Protein AF-A0A3B0VFD3-F1 (afdb_monomer_lite)

Sequence (156 aa):
MQIRTKTILSMLIVILALFGCYLYIFIHQQQENRQLIIDNNKIRARTLIATVADRLNQQYRGRIQGLIYSRRDIVQLFAGRERTRLFKAILPVFKQLRREDEYFSHLNFILPDNSLFLQIDKPGQNEERCACFSKVTDGVSGPRMASGFEDDCYGL

Organism: NCBI:txid652676

Foldseek 3Di:
DVVVVVVVVVVVVVVVVVVVVVVVVVVVVVVVVVVVVVVVVVVVVVVVVVVVQVVVQVVVVVVVVVCVVVCVVLVVCLVVLVLVVNCVVCLVVLVVVCVVPVPSAKDFDADLVQFTSDMDGDSDDDPPPPDGDDRQPDDRDDPDDDDHDRPPPPDD

pLDDT: mean 74.14, std 16.27, range [30.22, 96.62]

Structure (mmCIF, N/CA/C/O backbone):
data_AF-A0A3B0VFD3-F1
#
_entry.id   AF-A0A3B0VFD3-F1
#
loop_
_atom_site.group_PDB
_atom_site.id
_atom_site.type_symbol
_atom_site.label_atom_id
_atom_site.label_alt_id
_atom_site.label_comp_id
_atom_site.label_asym_id
_atom_site.label_entity_id
_atom_site.label_seq_id
_atom_site.pdbx_PDB_ins_code
_atom_site.Cartn_x
_atom_site.Cartn_y
_atom_site.Cartn_z
_atom_site.occupancy
_atom_site.B_iso_or_equiv
_atom_site.auth_seq_id
_atom_site.auth_comp_id
_atom_site.auth_asym_id
_atom_site.auth_atom_id
_atom_site.pdbx_PDB_model_num
ATOM 1 N N . MET A 1 1 ? 43.323 4.072 -66.599 1.00 54.72 1 MET A N 1
ATOM 2 C CA . MET A 1 1 ? 42.618 4.757 -65.485 1.00 54.72 1 MET A CA 1
ATOM 3 C C . MET A 1 1 ? 41.223 4.194 -65.198 1.00 54.72 1 MET A C 1
ATOM 5 O O . MET A 1 1 ? 40.925 3.999 -64.031 1.00 54.72 1 MET A O 1
ATOM 9 N N . GLN A 1 2 ? 40.409 3.837 -66.203 1.00 67.94 2 GLN A N 1
ATOM 10 C CA . GLN A 1 2 ? 39.021 3.369 -66.004 1.00 67.94 2 GLN A CA 1
ATOM 11 C C . GLN A 1 2 ? 38.849 2.099 -65.144 1.00 67.94 2 GLN A C 1
ATOM 13 O O . GLN A 1 2 ? 37.860 1.986 -64.428 1.00 67.94 2 GLN A O 1
ATOM 18 N N . ILE A 1 3 ? 39.796 1.152 -65.178 1.00 78.06 3 ILE A N 1
ATOM 19 C CA . ILE A 1 3 ? 39.692 -0.100 -64.402 1.00 78.06 3 ILE A CA 1
ATOM 20 C C . ILE A 1 3 ? 39.800 0.177 -62.895 1.00 78.06 3 ILE A C 1
ATOM 22 O O . ILE A 1 3 ? 38.992 -0.337 -62.133 1.00 78.06 3 ILE A O 1
ATOM 26 N N . ARG A 1 4 ? 40.731 1.051 -62.478 1.00 77.44 4 ARG A N 1
ATOM 27 C CA . ARG A 1 4 ? 40.917 1.438 -61.066 1.00 77.44 4 ARG A CA 1
ATOM 28 C C . ARG A 1 4 ? 39.699 2.182 -60.514 1.00 77.44 4 ARG A C 1
ATOM 30 O O . ARG A 1 4 ? 39.289 1.934 -59.388 1.00 77.44 4 ARG A O 1
ATOM 37 N N . THR A 1 5 ? 39.086 3.054 -61.315 1.00 83.31 5 THR A N 1
ATOM 38 C CA . THR A 1 5 ? 37.870 3.778 -60.916 1.00 83.31 5 THR A CA 1
ATOM 39 C C . THR A 1 5 ? 36.675 2.834 -60.746 1.00 83.31 5 THR A C 1
ATOM 41 O O . THR A 1 5 ? 35.907 2.997 -59.804 1.00 83.31 5 THR A O 1
ATOM 44 N N . LYS A 1 6 ? 36.546 1.802 -61.596 1.00 85.06 6 LYS A N 1
ATOM 45 C CA . LYS A 1 6 ? 35.492 0.780 -61.475 1.00 85.06 6 LYS A CA 1
ATOM 46 C C . LYS A 1 6 ? 35.642 -0.080 -60.214 1.00 85.06 6 LYS A C 1
ATOM 48 O O . LYS A 1 6 ? 34.642 -0.338 -59.550 1.00 85.06 6 LYS A O 1
ATOM 53 N N . THR A 1 7 ? 36.860 -0.484 -59.844 1.00 88.94 7 THR A N 1
ATOM 54 C CA . THR A 1 7 ? 37.091 -1.244 -58.600 1.00 88.94 7 THR A CA 1
ATOM 55 C C . THR A 1 7 ? 36.841 -0.410 -57.349 1.00 88.94 7 THR A C 1
ATOM 57 O O . THR A 1 7 ? 36.204 -0.902 -56.421 1.00 88.94 7 THR A O 1
ATOM 60 N N . ILE A 1 8 ? 37.269 0.858 -57.334 1.00 89.62 8 ILE A N 1
ATOM 61 C CA . ILE A 1 8 ? 36.995 1.773 -56.213 1.00 89.62 8 ILE A CA 1
ATOM 62 C C . ILE A 1 8 ? 35.483 1.987 -56.050 1.00 89.62 8 ILE A C 1
ATOM 64 O O . ILE A 1 8 ? 34.973 1.906 -54.934 1.00 89.62 8 ILE A O 1
ATOM 68 N N . LEU A 1 9 ? 34.749 2.181 -57.153 1.00 91.38 9 LEU A N 1
ATOM 69 C CA . LEU A 1 9 ? 33.290 2.325 -57.126 1.00 91.38 9 LEU A CA 1
ATOM 70 C C . LEU A 1 9 ? 32.600 1.056 -56.596 1.00 91.38 9 LEU A C 1
ATOM 72 O O . LEU A 1 9 ? 31.692 1.143 -55.775 1.00 91.38 9 LEU A O 1
ATOM 76 N N . SER A 1 10 ? 33.060 -0.126 -57.019 1.00 92.31 10 SER A N 1
ATOM 77 C CA . SER A 1 10 ? 32.527 -1.406 -56.541 1.00 92.31 10 SER A CA 1
ATOM 78 C C . SER A 1 10 ? 32.735 -1.591 -55.037 1.00 92.31 10 SER A C 1
ATOM 80 O O . SER A 1 10 ? 31.818 -2.031 -54.350 1.00 92.31 10 SER A O 1
ATOM 82 N N . MET A 1 11 ? 33.914 -1.246 -54.509 1.00 92.56 11 MET A N 1
ATOM 83 C CA . MET A 1 11 ? 34.176 -1.318 -53.067 1.00 92.56 11 MET A CA 1
ATOM 84 C C . MET A 1 11 ? 33.321 -0.320 -52.282 1.00 92.56 11 MET A C 1
ATOM 86 O O . MET A 1 11 ? 32.782 -0.672 -51.235 1.00 92.56 11 MET A O 1
ATOM 90 N N . LEU A 1 12 ? 33.139 0.895 -52.806 1.00 93.50 12 LEU A N 1
ATOM 91 C CA . LEU A 1 12 ? 32.297 1.918 -52.184 1.00 93.50 12 LEU A CA 1
ATOM 92 C C . LEU A 1 12 ? 30.844 1.442 -52.034 1.00 93.50 12 LEU A C 1
ATOM 94 O O . LEU A 1 12 ? 30.249 1.623 -50.975 1.00 93.50 12 LEU A O 1
ATOM 98 N N . ILE A 1 13 ? 30.291 0.796 -53.065 1.00 94.38 13 ILE A N 1
ATOM 99 C CA . ILE A 1 13 ? 28.921 0.256 -53.047 1.00 94.38 13 ILE A CA 1
ATOM 100 C C . ILE A 1 13 ? 28.773 -0.831 -51.978 1.00 94.38 13 ILE A C 1
ATOM 102 O O . ILE A 1 13 ? 27.787 -0.837 -51.245 1.00 94.38 13 ILE A O 1
ATOM 106 N N . VAL A 1 14 ? 29.761 -1.722 -51.848 1.00 95.50 14 VAL A N 1
ATOM 107 C CA . VAL A 1 14 ? 29.745 -2.779 -50.824 1.00 95.50 14 VAL A CA 1
ATOM 108 C C . VAL A 1 14 ? 29.783 -2.181 -49.417 1.00 95.50 14 VAL A C 1
ATOM 110 O O . VAL A 1 14 ? 29.013 -2.595 -48.553 1.00 95.50 14 VAL A O 1
ATOM 113 N N . ILE A 1 15 ? 30.626 -1.171 -49.188 1.00 94.38 15 ILE A N 1
ATOM 114 C CA . ILE A 1 15 ? 30.709 -0.482 -47.893 1.00 94.38 15 ILE A CA 1
ATOM 115 C C . ILE A 1 15 ? 29.384 0.221 -47.567 1.00 94.38 15 ILE A C 1
ATOM 117 O O . ILE A 1 15 ? 28.891 0.100 -46.448 1.00 94.38 15 ILE A O 1
ATOM 121 N N . LEU A 1 16 ? 28.772 0.898 -48.542 1.00 95.19 16 LEU A N 1
ATOM 122 C CA . LEU A 1 16 ? 27.461 1.537 -48.389 1.00 95.19 16 LEU A CA 1
ATOM 123 C C . LEU A 1 16 ? 26.357 0.529 -48.053 1.00 95.19 16 LEU A C 1
ATOM 125 O O . LEU A 1 16 ? 25.539 0.794 -47.173 1.00 95.19 16 LEU A O 1
ATOM 129 N N . ALA A 1 17 ? 26.355 -0.636 -48.704 1.00 95.38 17 ALA A N 1
ATOM 130 C CA . ALA A 1 17 ? 25.392 -1.698 -48.426 1.00 95.38 17 ALA A CA 1
ATOM 131 C C . ALA A 1 17 ? 25.544 -2.251 -46.999 1.00 95.38 17 ALA A C 1
ATOM 133 O O . ALA A 1 17 ? 24.550 -2.414 -46.288 1.00 95.38 17 ALA A O 1
ATOM 134 N N . LEU A 1 18 ? 26.782 -2.478 -46.547 1.00 95.44 18 LEU A N 1
ATOM 135 C CA . LEU A 1 18 ? 27.065 -2.916 -45.177 1.00 95.44 18 LEU A CA 1
ATOM 136 C C . LEU A 1 18 ? 26.642 -1.864 -44.147 1.00 95.44 18 LEU A C 1
ATOM 138 O O . LEU A 1 18 ? 26.036 -2.207 -43.132 1.00 95.44 18 LEU A O 1
ATOM 142 N N . PHE A 1 19 ? 26.902 -0.585 -44.424 1.00 96.62 19 PHE A N 1
ATOM 143 C CA . PHE A 1 19 ? 26.516 0.510 -43.536 1.00 96.62 19 PHE A CA 1
ATOM 144 C C . PHE A 1 19 ? 24.993 0.659 -43.440 1.00 96.62 19 PHE A C 1
ATOM 146 O O . PHE A 1 19 ? 24.454 0.827 -42.348 1.00 96.62 19 PHE A O 1
ATOM 153 N N . GLY A 1 20 ? 24.285 0.528 -44.566 1.00 94.94 20 GLY A N 1
ATOM 154 C CA . GLY A 1 20 ? 22.822 0.529 -44.597 1.00 94.94 20 GLY A CA 1
ATOM 155 C C . GLY A 1 20 ? 22.219 -0.629 -43.802 1.00 94.94 20 GLY A C 1
ATOM 156 O O . GLY A 1 20 ? 21.300 -0.418 -43.012 1.00 94.94 20 GLY A O 1
ATOM 157 N N . CYS A 1 21 ? 22.779 -1.834 -43.943 1.00 95.44 21 CYS A N 1
ATOM 158 C CA . CYS A 1 21 ? 22.349 -3.006 -43.179 1.00 95.44 21 CYS A CA 1
ATOM 159 C C . CYS A 1 21 ? 22.575 -2.816 -41.670 1.00 95.44 21 CYS A C 1
ATOM 161 O O . CYS A 1 21 ? 21.679 -3.067 -40.865 1.00 95.44 21 CYS A O 1
ATOM 163 N N . TYR A 1 22 ? 23.741 -2.286 -41.287 1.00 95.56 22 TYR A N 1
ATOM 164 C CA . TYR A 1 22 ? 24.050 -1.979 -39.892 1.00 95.56 22 TYR A CA 1
ATOM 165 C C . TYR A 1 22 ? 23.073 -0.960 -39.291 1.00 95.56 22 TYR A C 1
ATOM 167 O O . TYR A 1 22 ? 22.533 -1.191 -38.211 1.00 95.56 22 TYR A O 1
ATOM 175 N N . LEU A 1 23 ? 22.797 0.143 -39.998 1.00 94.00 23 LEU A N 1
ATOM 176 C CA . LEU A 1 23 ? 21.847 1.158 -39.537 1.00 94.00 23 LEU A CA 1
ATOM 177 C C . LEU A 1 23 ? 20.429 0.601 -39.401 1.00 94.00 23 LEU A C 1
ATOM 179 O O . LEU A 1 23 ? 19.744 0.921 -38.432 1.00 94.00 23 LEU A O 1
ATOM 183 N N . TYR A 1 24 ? 20.003 -0.247 -40.338 1.00 94.25 24 TYR A N 1
ATOM 184 C CA . TYR A 1 24 ? 18.695 -0.892 -40.280 1.00 94.25 24 TYR A CA 1
ATOM 185 C C . TYR A 1 24 ? 18.543 -1.748 -39.016 1.00 94.25 24 TYR A C 1
ATOM 187 O O . TYR A 1 24 ? 17.599 -1.549 -38.250 1.00 94.25 24 TYR A O 1
ATOM 195 N N . ILE A 1 25 ? 19.509 -2.636 -38.752 1.00 91.88 25 ILE A N 1
ATOM 196 C CA . ILE A 1 25 ? 19.514 -3.482 -37.549 1.00 91.88 25 ILE A CA 1
ATOM 197 C C . ILE A 1 25 ? 19.558 -2.613 -36.288 1.00 91.88 25 ILE A C 1
ATOM 199 O O . ILE A 1 25 ? 18.788 -2.832 -35.355 1.00 91.88 25 ILE A O 1
ATOM 203 N N . PHE A 1 26 ? 20.406 -1.583 -36.273 1.00 90.94 26 PHE A N 1
ATOM 204 C CA . PHE A 1 26 ? 20.554 -0.690 -35.126 1.00 90.94 26 PHE A CA 1
ATOM 205 C C . PHE A 1 26 ? 19.254 0.050 -34.780 1.00 90.94 26 PHE A C 1
ATOM 207 O O . PHE A 1 26 ? 18.876 0.124 -33.609 1.00 90.94 26 PHE A O 1
ATOM 214 N N . ILE A 1 27 ? 18.547 0.580 -35.783 1.00 90.31 27 ILE A N 1
ATOM 215 C CA . ILE A 1 27 ? 17.272 1.284 -35.584 1.00 90.31 27 ILE A CA 1
ATOM 216 C C . ILE A 1 27 ? 16.199 0.313 -35.092 1.00 90.31 27 ILE A C 1
ATOM 218 O O . ILE A 1 27 ? 15.501 0.620 -34.123 1.00 90.31 27 ILE A O 1
ATOM 222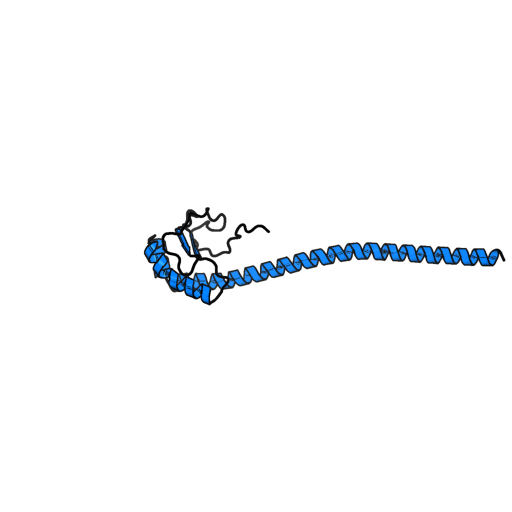 N N . HIS A 1 28 ? 16.093 -0.860 -35.719 1.00 89.12 28 HIS A N 1
ATOM 223 C CA . HIS A 1 28 ? 15.096 -1.855 -35.340 1.00 89.12 28 HIS A CA 1
ATOM 224 C C . HIS A 1 28 ? 15.302 -2.325 -33.894 1.00 89.12 28 HIS A C 1
ATOM 226 O O . HIS A 1 28 ? 14.354 -2.365 -33.107 1.00 89.12 28 HIS A O 1
ATOM 232 N N . GLN A 1 29 ? 16.552 -2.574 -33.506 1.00 84.25 29 GLN A N 1
ATOM 233 C CA . GLN A 1 29 ? 16.893 -3.036 -32.166 1.00 84.25 29 GLN A CA 1
ATOM 234 C C . GLN A 1 29 ? 16.720 -1.946 -31.098 1.00 84.25 29 GLN A C 1
ATOM 236 O O . GLN A 1 29 ? 16.337 -2.237 -29.965 1.00 84.25 29 GLN A O 1
ATOM 241 N N . GLN A 1 30 ? 16.946 -0.673 -31.440 1.00 81.69 30 GLN A N 1
ATOM 242 C CA . GLN A 1 30 ? 16.626 0.460 -30.562 1.00 81.69 30 GLN A CA 1
ATOM 243 C C . GLN A 1 30 ? 15.123 0.572 -30.288 1.00 81.69 30 GLN A C 1
ATOM 245 O O . GLN A 1 30 ? 14.733 0.870 -29.158 1.00 81.69 30 GLN A O 1
ATOM 250 N N . GLN A 1 31 ? 14.279 0.345 -31.294 1.00 81.62 31 GLN A N 1
ATOM 251 C CA . GLN A 1 31 ? 12.827 0.433 -31.133 1.00 81.62 31 GLN A CA 1
ATOM 252 C C . GLN A 1 31 ? 12.290 -0.662 -30.207 1.00 81.62 31 GLN A C 1
ATOM 254 O O . GLN A 1 31 ? 11.548 -0.350 -29.274 1.00 81.62 31 GLN A O 1
ATOM 259 N N . GLU A 1 32 ? 12.723 -1.909 -30.398 1.00 78.44 32 GLU A N 1
ATOM 260 C CA . GLU A 1 32 ? 12.317 -3.027 -29.538 1.00 78.44 32 GLU A CA 1
ATOM 261 C C . GLU A 1 32 ? 12.813 -2.848 -28.101 1.00 78.44 32 GLU A C 1
ATOM 263 O O . GLU A 1 32 ? 12.030 -2.945 -27.155 1.00 78.44 32 GLU A O 1
ATOM 268 N N . ASN A 1 33 ? 14.087 -2.477 -27.920 1.00 78.12 33 ASN A N 1
ATOM 269 C CA . ASN A 1 33 ? 14.651 -2.256 -26.588 1.00 78.12 33 ASN A CA 1
ATOM 270 C C . ASN A 1 33 ? 13.934 -1.139 -25.821 1.00 78.12 33 ASN A C 1
ATOM 272 O O . ASN A 1 33 ? 13.745 -1.253 -24.611 1.00 78.12 33 ASN A O 1
ATOM 276 N N . ARG A 1 34 ? 13.506 -0.062 -26.492 1.00 71.00 34 ARG A N 1
ATOM 277 C CA . ARG A 1 34 ? 12.765 1.027 -25.834 1.00 71.00 34 ARG A CA 1
ATOM 278 C C . ARG A 1 34 ? 11.423 0.557 -25.286 1.00 71.00 34 ARG A C 1
ATOM 280 O O . ARG A 1 34 ? 11.096 0.906 -24.154 1.00 71.00 34 ARG A O 1
ATOM 287 N N . GLN A 1 35 ? 10.669 -0.232 -26.051 1.00 75.69 35 GLN A N 1
ATOM 288 C CA . GLN A 1 35 ? 9.393 -0.780 -25.578 1.00 75.69 35 GLN A CA 1
ATOM 289 C C . GLN A 1 35 ? 9.609 -1.724 -24.393 1.00 75.69 35 GLN A C 1
ATOM 291 O O . GLN A 1 35 ? 8.969 -1.568 -23.356 1.00 75.69 35 GLN A O 1
ATOM 296 N N . LEU A 1 36 ? 10.613 -2.596 -24.491 1.00 74.94 36 LEU A N 1
ATOM 297 C CA . LEU A 1 36 ? 10.990 -3.526 -23.427 1.00 74.94 36 LEU A CA 1
ATOM 298 C C . LEU A 1 36 ? 11.393 -2.804 -22.131 1.00 74.94 36 LEU A C 1
ATOM 300 O O . LEU A 1 36 ? 11.016 -3.225 -21.039 1.00 74.94 36 LEU A O 1
ATOM 304 N N . ILE A 1 37 ? 12.125 -1.689 -22.225 1.00 74.94 37 ILE A N 1
ATOM 305 C CA . ILE A 1 37 ? 12.498 -0.867 -21.062 1.00 74.94 37 ILE A CA 1
ATOM 306 C C . ILE A 1 37 ? 11.266 -0.195 -20.443 1.00 74.94 37 ILE A C 1
ATOM 308 O O . ILE A 1 37 ? 11.126 -0.191 -19.219 1.00 74.94 37 ILE A O 1
ATOM 312 N N . ILE A 1 38 ? 10.369 0.362 -21.261 1.00 70.00 38 ILE A N 1
ATOM 313 C CA . ILE A 1 38 ? 9.144 1.015 -20.778 1.00 70.00 38 ILE A CA 1
ATOM 314 C C . ILE A 1 38 ? 8.252 0.005 -20.055 1.00 70.00 38 ILE A C 1
ATOM 316 O O . ILE A 1 38 ? 7.790 0.283 -18.947 1.00 70.00 38 ILE A O 1
ATOM 320 N N . ASP A 1 39 ? 8.043 -1.171 -20.638 1.00 75.94 39 ASP A N 1
ATOM 321 C CA . ASP A 1 39 ? 7.181 -2.195 -20.054 1.00 75.94 39 ASP A CA 1
ATOM 322 C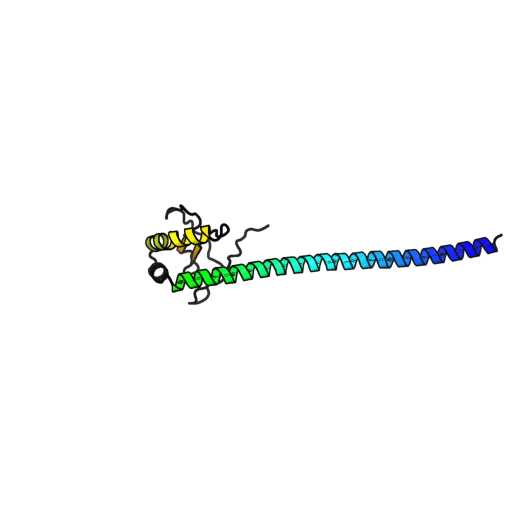 C . ASP A 1 39 ? 7.799 -2.801 -18.795 1.00 75.94 39 ASP A C 1
ATOM 324 O O . ASP A 1 39 ? 7.115 -2.920 -17.777 1.00 75.94 39 ASP A O 1
ATOM 328 N N . ASN A 1 40 ? 9.111 -3.052 -18.786 1.00 74.06 40 ASN A N 1
ATOM 329 C CA . ASN A 1 40 ? 9.813 -3.476 -17.575 1.00 74.06 40 ASN A CA 1
ATOM 330 C C . ASN A 1 40 ? 9.716 -2.434 -16.456 1.00 74.06 40 ASN A C 1
ATOM 332 O O . ASN A 1 40 ? 9.517 -2.799 -15.298 1.00 74.06 40 ASN A O 1
ATOM 336 N N . ASN A 1 41 ? 9.817 -1.143 -16.772 1.00 71.94 41 ASN A N 1
ATOM 337 C CA . ASN A 1 41 ? 9.664 -0.085 -15.775 1.00 71.94 41 ASN A CA 1
ATOM 338 C C . ASN A 1 41 ? 8.227 0.009 -15.252 1.00 71.94 41 ASN A C 1
ATOM 340 O O . ASN A 1 41 ? 8.036 0.158 -14.045 1.00 71.94 41 ASN A O 1
ATOM 344 N N . LYS A 1 42 ? 7.215 -0.148 -16.115 1.00 72.62 42 LYS A N 1
ATOM 345 C CA . LYS A 1 42 ? 5.806 -0.217 -15.692 1.00 72.62 42 LYS A CA 1
ATOM 346 C C . LYS A 1 42 ? 5.552 -1.408 -14.775 1.00 72.62 42 LYS A C 1
ATOM 348 O O . LYS A 1 42 ? 4.914 -1.242 -13.738 1.00 72.62 42 LYS A O 1
ATOM 353 N N . ILE A 1 43 ? 6.053 -2.591 -15.133 1.00 76.69 43 ILE A N 1
ATOM 354 C CA . ILE A 1 43 ? 5.915 -3.805 -14.318 1.00 76.69 43 ILE A CA 1
ATOM 355 C C . ILE A 1 43 ? 6.604 -3.599 -12.970 1.00 76.69 43 ILE A C 1
ATOM 357 O O . ILE A 1 43 ? 5.985 -3.825 -11.938 1.00 76.69 43 ILE A O 1
ATOM 361 N N . ARG A 1 44 ? 7.839 -3.084 -12.953 1.00 67.19 44 ARG A N 1
ATOM 362 C CA . ARG A 1 44 ? 8.569 -2.789 -11.709 1.00 67.19 44 ARG A CA 1
ATOM 363 C C . ARG A 1 44 ? 7.821 -1.802 -10.819 1.00 67.19 44 ARG A C 1
ATOM 365 O O . ARG A 1 44 ? 7.687 -2.064 -9.629 1.00 67.19 44 ARG A O 1
ATOM 372 N N . ALA A 1 45 ? 7.307 -0.709 -11.380 1.00 71.44 45 ALA A N 1
ATOM 373 C CA . ALA A 1 45 ? 6.524 0.270 -10.630 1.00 71.44 45 ALA A CA 1
ATOM 374 C C . ALA A 1 45 ? 5.255 -0.360 -10.038 1.00 71.44 45 ALA A C 1
ATOM 376 O O . ALA A 1 45 ? 4.997 -0.207 -8.848 1.00 71.44 45 ALA A O 1
ATOM 377 N N . ARG A 1 46 ? 4.507 -1.135 -10.834 1.00 71.50 46 ARG A N 1
ATOM 378 C CA . ARG A 1 46 ? 3.313 -1.855 -10.362 1.00 71.50 46 ARG A CA 1
ATOM 379 C C . ARG A 1 46 ? 3.640 -2.843 -9.251 1.00 71.50 46 ARG A C 1
ATOM 381 O O . ARG A 1 46 ? 2.940 -2.862 -8.248 1.00 71.50 46 ARG A O 1
ATOM 388 N N . THR A 1 47 ? 4.705 -3.625 -9.398 1.00 77.94 47 THR A N 1
ATOM 389 C CA . THR A 1 47 ? 5.121 -4.594 -8.380 1.00 77.94 47 THR A CA 1
ATOM 390 C C . THR A 1 47 ? 5.549 -3.900 -7.092 1.00 77.94 47 THR A C 1
ATOM 392 O O . THR A 1 47 ? 5.173 -4.350 -6.013 1.00 77.94 47 THR A O 1
ATOM 395 N N . LEU A 1 48 ? 6.290 -2.791 -7.179 1.00 78.19 48 LEU A N 1
ATOM 396 C CA . LEU A 1 48 ? 6.662 -1.995 -6.007 1.00 78.19 48 LEU A CA 1
ATOM 397 C C . LEU A 1 48 ? 5.429 -1.435 -5.295 1.00 78.19 48 LEU A C 1
ATOM 399 O O . LEU A 1 48 ? 5.307 -1.619 -4.088 1.00 78.19 48 LEU A O 1
ATOM 403 N N . ILE A 1 49 ? 4.499 -0.824 -6.034 1.00 78.44 49 ILE A N 1
ATOM 404 C CA . ILE A 1 49 ? 3.244 -0.303 -5.474 1.00 78.44 49 ILE A CA 1
ATOM 405 C C . ILE A 1 49 ? 2.448 -1.431 -4.811 1.00 78.44 49 ILE A C 1
ATOM 407 O O . ILE A 1 49 ? 2.063 -1.298 -3.655 1.00 78.44 49 ILE A O 1
ATOM 411 N N . ALA A 1 50 ? 2.267 -2.564 -5.493 1.00 75.94 50 ALA A N 1
ATOM 412 C CA . ALA A 1 50 ? 1.546 -3.715 -4.953 1.00 75.94 50 ALA A CA 1
ATOM 413 C C . ALA A 1 50 ? 2.214 -4.277 -3.688 1.00 75.94 50 ALA A C 1
ATOM 415 O O . ALA A 1 50 ? 1.532 -4.619 -2.729 1.00 75.94 50 ALA A O 1
ATOM 416 N N . THR A 1 51 ? 3.547 -4.325 -3.654 1.00 79.75 51 THR A N 1
ATOM 417 C CA . THR A 1 51 ? 4.307 -4.820 -2.495 1.00 79.75 51 THR A CA 1
ATOM 418 C C . THR A 1 51 ? 4.180 -3.874 -1.305 1.00 79.75 51 THR A C 1
ATOM 420 O O . THR A 1 51 ? 4.015 -4.315 -0.169 1.00 79.75 51 THR A O 1
ATOM 423 N N . VAL A 1 52 ? 4.252 -2.563 -1.550 1.00 79.44 52 VAL A N 1
ATOM 424 C CA . VAL A 1 52 ? 4.054 -1.546 -0.512 1.00 79.44 52 VAL A CA 1
ATOM 425 C C . VAL A 1 52 ? 2.622 -1.602 0.014 1.00 79.44 52 VAL A C 1
ATOM 427 O O . VAL A 1 52 ? 2.437 -1.640 1.227 1.00 79.44 52 VAL A O 1
ATOM 430 N N . ALA A 1 53 ? 1.626 -1.685 -0.871 1.00 73.81 53 ALA A N 1
ATOM 431 C CA . ALA A 1 53 ? 0.222 -1.806 -0.494 1.00 73.81 53 ALA A CA 1
ATOM 432 C C . ALA A 1 53 ? -0.039 -3.071 0.335 1.00 73.81 53 ALA A C 1
ATOM 434 O O . ALA A 1 53 ? -0.660 -2.991 1.394 1.00 73.81 53 ALA A O 1
ATOM 435 N N . ASP A 1 54 ? 0.488 -4.226 -0.083 1.00 78.38 54 ASP A N 1
ATOM 436 C CA . ASP A 1 54 ? 0.316 -5.479 0.656 1.00 78.38 54 ASP A CA 1
ATOM 437 C C . ASP A 1 54 ? 0.989 -5.419 2.033 1.00 78.38 54 ASP A C 1
ATOM 439 O O . ASP A 1 54 ? 0.398 -5.801 3.043 1.00 78.38 54 ASP A O 1
ATOM 443 N N . ARG A 1 55 ? 2.190 -4.834 2.114 1.00 80.50 55 ARG A N 1
ATOM 444 C CA . ARG A 1 55 ? 2.889 -4.634 3.389 1.00 80.50 55 ARG A CA 1
ATOM 445 C C . ARG A 1 55 ? 2.109 -3.727 4.336 1.00 80.50 55 ARG A C 1
ATOM 447 O O . ARG A 1 55 ? 1.977 -4.055 5.517 1.00 80.50 55 ARG A O 1
ATOM 454 N N . LEU A 1 56 ? 1.585 -2.609 3.833 1.00 76.88 56 LEU A N 1
ATOM 455 C CA . LEU A 1 56 ? 0.731 -1.720 4.619 1.00 76.88 56 LEU A CA 1
ATOM 456 C C . LEU A 1 56 ? -0.531 -2.463 5.075 1.00 76.88 56 LEU A C 1
ATOM 458 O O . LEU A 1 56 ? -0.907 -2.368 6.242 1.00 76.88 56 LEU A O 1
ATOM 462 N N . ASN A 1 57 ? -1.136 -3.277 4.207 1.00 76.00 57 ASN A N 1
ATOM 463 C CA . ASN A 1 57 ? -2.351 -4.025 4.530 1.00 76.00 57 ASN A CA 1
ATOM 464 C C . ASN A 1 57 ? -2.097 -5.047 5.635 1.00 76.00 57 ASN A C 1
ATOM 466 O O . ASN A 1 57 ? -2.842 -5.106 6.611 1.00 76.00 57 ASN A O 1
ATOM 470 N N . GLN A 1 58 ? -1.002 -5.799 5.549 1.00 78.12 58 GLN A N 1
ATOM 471 C CA . GLN A 1 58 ? -0.608 -6.744 6.593 1.00 78.12 58 GLN A CA 1
ATOM 472 C C . GLN A 1 58 ? -0.350 -6.041 7.934 1.00 78.12 58 GLN A C 1
ATOM 474 O O . GLN A 1 58 ? -0.839 -6.496 8.973 1.00 78.12 58 GLN A O 1
ATOM 479 N N . GLN A 1 59 ? 0.360 -4.909 7.922 1.00 78.50 59 GLN A N 1
ATOM 480 C CA . GLN A 1 59 ? 0.656 -4.132 9.127 1.00 78.50 59 GLN A CA 1
ATOM 481 C C . GLN A 1 59 ? -0.620 -3.597 9.792 1.00 78.50 59 GLN A C 1
ATOM 483 O O . GLN A 1 59 ? -0.812 -3.763 11.001 1.00 78.50 59 GLN A O 1
ATOM 488 N N . TYR A 1 60 ? -1.513 -2.984 9.015 1.00 73.75 60 TYR A N 1
ATOM 489 C CA . TYR A 1 60 ? -2.749 -2.405 9.535 1.00 73.75 60 TYR A CA 1
ATOM 490 C C . TYR A 1 60 ? -3.774 -3.460 9.937 1.00 73.75 60 TYR A C 1
ATOM 492 O O . TYR A 1 60 ? -4.417 -3.313 10.978 1.00 73.75 60 TYR A O 1
ATOM 500 N N . ARG A 1 61 ? -3.870 -4.571 9.203 1.00 76.56 61 ARG A N 1
ATOM 501 C CA . ARG A 1 61 ? -4.726 -5.704 9.568 1.00 76.56 61 ARG A CA 1
ATOM 502 C C . ARG A 1 61 ? -4.364 -6.267 10.937 1.00 76.56 61 ARG A C 1
ATOM 504 O O . ARG A 1 61 ? -5.260 -6.497 11.746 1.00 76.56 61 ARG A O 1
ATOM 511 N N . GLY A 1 62 ? -3.072 -6.431 11.228 1.00 78.31 62 GLY A N 1
ATOM 512 C CA . GLY A 1 62 ? -2.612 -6.869 12.549 1.00 78.31 62 GLY A CA 1
ATOM 513 C C . GLY A 1 62 ? -3.019 -5.900 13.664 1.00 78.31 62 GLY A C 1
ATOM 514 O O . GLY A 1 62 ? -3.501 -6.326 14.712 1.00 78.31 62 GLY A O 1
ATOM 515 N N . ARG A 1 63 ? -2.907 -4.588 13.421 1.00 76.38 63 ARG A N 1
ATOM 516 C CA . ARG A 1 63 ? -3.316 -3.547 14.383 1.00 76.38 63 ARG A CA 1
ATOM 517 C C . ARG A 1 63 ? -4.827 -3.518 14.611 1.00 76.38 63 ARG A C 1
ATOM 519 O O . ARG A 1 63 ? -5.260 -3.448 15.758 1.00 76.38 63 ARG A O 1
ATOM 526 N N . ILE A 1 64 ? -5.625 -3.622 13.548 1.00 77.19 64 ILE A N 1
ATOM 527 C CA . ILE A 1 64 ? -7.093 -3.673 13.631 1.00 77.19 64 ILE A CA 1
ATOM 528 C C . ILE A 1 64 ? -7.539 -4.935 14.373 1.00 77.19 64 ILE A C 1
ATOM 530 O O . ILE A 1 64 ? -8.378 -4.860 15.267 1.00 77.19 64 ILE A O 1
ATOM 534 N N . GLN A 1 65 ? -6.943 -6.091 14.070 1.00 77.19 65 GLN A N 1
ATOM 535 C CA . GLN A 1 65 ? -7.212 -7.326 14.808 1.00 77.19 65 GLN A CA 1
ATOM 536 C C . GLN A 1 65 ? -6.839 -7.179 16.285 1.00 77.19 65 GLN A C 1
ATOM 538 O O . GLN A 1 65 ? -7.646 -7.505 17.152 1.00 77.19 65 GLN A O 1
ATOM 543 N N . GLY A 1 66 ? -5.660 -6.627 16.580 1.00 78.44 66 GLY A N 1
ATOM 544 C CA . GLY A 1 66 ? -5.231 -6.332 17.945 1.00 78.44 66 GLY A CA 1
ATOM 545 C C . GLY A 1 66 ? -6.219 -5.431 18.684 1.00 78.44 66 GLY A C 1
ATOM 546 O O . GLY A 1 66 ? -6.567 -5.717 19.829 1.00 78.44 66 GLY A O 1
ATOM 547 N N . LEU A 1 67 ? -6.737 -4.395 18.023 1.00 78.44 67 LEU A N 1
ATOM 548 C CA . LEU A 1 67 ? -7.766 -3.516 18.572 1.00 78.44 67 LEU A CA 1
ATOM 549 C C . LEU A 1 67 ? -9.057 -4.284 18.886 1.00 78.44 67 LEU A C 1
ATOM 551 O O . LEU A 1 67 ? -9.547 -4.206 20.007 1.00 78.44 67 LEU A O 1
ATOM 555 N N . ILE A 1 68 ? -9.574 -5.065 17.936 1.00 77.56 68 ILE A N 1
ATOM 556 C CA . ILE A 1 68 ? -10.807 -5.853 18.104 1.00 77.56 68 ILE A CA 1
ATOM 557 C C . ILE A 1 68 ? -10.679 -6.843 19.271 1.00 77.56 68 ILE A C 1
ATOM 559 O O . ILE A 1 68 ? -11.607 -6.987 20.068 1.00 77.56 68 ILE A O 1
ATOM 563 N N . TYR A 1 69 ? -9.534 -7.519 19.398 1.00 78.12 69 TYR A N 1
ATOM 564 C CA . TYR A 1 69 ? -9.322 -8.507 20.458 1.00 78.12 69 TYR A CA 1
ATOM 565 C C . TYR A 1 69 ? -9.065 -7.876 21.831 1.00 78.12 69 TYR A C 1
ATOM 567 O O . TYR A 1 69 ? -9.566 -8.390 22.832 1.00 78.12 69 TYR A O 1
ATOM 575 N N . SER A 1 70 ? -8.298 -6.783 21.893 1.00 78.69 70 SER A N 1
ATOM 576 C CA . SER A 1 70 ? -7.916 -6.130 23.157 1.00 78.69 70 SER A CA 1
ATOM 577 C C . SER A 1 70 ? -8.988 -5.193 23.715 1.00 78.69 70 SER A C 1
ATOM 579 O O . SER A 1 70 ? -9.052 -4.994 24.927 1.00 78.69 70 SER A O 1
ATOM 581 N N . ARG A 1 71 ? -9.843 -4.629 22.855 1.00 80.88 71 ARG A N 1
ATOM 582 C CA . ARG A 1 71 ? -10.870 -3.641 23.208 1.00 80.88 71 ARG A CA 1
ATOM 583 C C . ARG A 1 71 ? -12.271 -4.153 22.881 1.00 80.88 71 ARG A C 1
ATOM 585 O O . ARG A 1 71 ? -12.975 -3.628 22.015 1.00 80.88 71 ARG A O 1
ATOM 592 N N . ARG A 1 72 ? -12.697 -5.207 23.589 1.00 82.31 72 ARG A N 1
ATOM 593 C CA . ARG A 1 72 ? -14.065 -5.750 23.459 1.00 82.31 72 ARG A CA 1
ATOM 594 C C . ARG A 1 72 ? -15.147 -4.729 23.815 1.00 82.31 72 ARG A C 1
ATOM 596 O O . ARG A 1 72 ? -16.254 -4.828 23.300 1.00 82.31 72 ARG A O 1
ATOM 603 N N . ASP A 1 73 ? -14.819 -3.754 24.654 1.00 85.12 73 ASP A N 1
ATOM 604 C CA . ASP A 1 73 ? -15.653 -2.599 24.978 1.00 85.12 73 ASP A CA 1
ATOM 605 C C . ASP A 1 73 ? -16.016 -1.795 23.721 1.00 85.12 73 ASP A C 1
ATOM 607 O O . ASP A 1 73 ? -17.189 -1.522 23.490 1.00 85.12 73 ASP A O 1
ATOM 611 N N . ILE A 1 74 ? -15.051 -1.506 22.844 1.00 85.12 74 ILE A N 1
ATOM 612 C CA . ILE A 1 74 ? -15.294 -0.785 21.584 1.00 85.12 74 ILE A CA 1
ATOM 613 C C . ILE A 1 74 ? -16.214 -1.598 20.667 1.00 85.12 74 ILE A C 1
ATOM 615 O O . ILE A 1 74 ? -17.142 -1.050 20.072 1.00 85.12 74 ILE A O 1
ATOM 619 N N . VAL A 1 75 ? -15.999 -2.914 20.587 1.00 84.12 75 VAL A N 1
ATOM 620 C CA . VAL A 1 75 ? -16.845 -3.815 19.788 1.00 84.12 75 VAL A CA 1
ATOM 621 C C . VAL A 1 75 ? -18.276 -3.851 20.327 1.00 84.12 75 VAL A C 1
ATOM 623 O O . VAL A 1 75 ? -19.222 -3.806 19.545 1.00 84.12 75 VAL A O 1
ATOM 626 N N . GLN A 1 76 ? -18.455 -3.888 21.649 1.00 86.12 76 GLN A N 1
ATOM 627 C CA . GLN A 1 76 ? -19.775 -3.847 22.283 1.00 86.12 76 GLN A CA 1
ATOM 628 C C . GLN A 1 76 ? -20.473 -2.503 22.071 1.00 86.12 76 GLN A C 1
ATOM 630 O O . GLN A 1 76 ? -21.657 -2.489 21.749 1.00 86.12 76 GLN A O 1
ATOM 635 N N . LEU A 1 77 ? -19.752 -1.386 22.186 1.00 86.00 77 LEU A N 1
ATOM 636 C CA . LEU A 1 77 ? -20.287 -0.049 21.910 1.00 86.00 77 LEU A CA 1
ATOM 637 C C . LEU A 1 77 ? -20.706 0.101 20.442 1.00 86.00 77 LEU A C 1
ATOM 639 O O . LEU A 1 77 ? -21.732 0.719 20.151 1.00 86.00 77 LEU A O 1
ATOM 643 N N . PHE A 1 78 ? -19.950 -0.499 19.520 1.00 86.50 78 PHE A N 1
ATOM 644 C CA . PHE A 1 78 ? -20.309 -0.544 18.107 1.00 86.50 78 PHE A CA 1
ATOM 645 C C . PHE A 1 78 ? -21.542 -1.427 17.856 1.00 86.50 78 PHE A C 1
ATOM 647 O O . PHE A 1 78 ? -22.485 -0.987 17.199 1.00 86.50 78 PHE A O 1
ATOM 654 N N . ALA A 1 79 ? -21.592 -2.625 18.445 1.00 85.62 79 ALA A N 1
ATOM 655 C CA . ALA A 1 79 ? -22.742 -3.528 18.350 1.00 85.62 79 ALA A CA 1
ATOM 656 C C . ALA A 1 79 ? -24.019 -2.926 18.965 1.00 85.62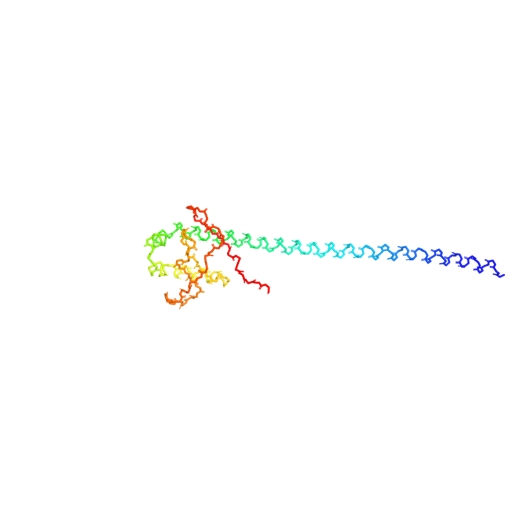 79 ALA A C 1
ATOM 658 O O . ALA A 1 79 ? -25.103 -3.062 18.401 1.00 85.62 79 ALA A O 1
ATOM 659 N N . GLY A 1 80 ? -23.883 -2.211 20.084 1.00 87.12 80 GLY A N 1
ATOM 660 C CA . GLY A 1 80 ? -24.957 -1.480 20.759 1.00 87.12 80 GLY A CA 1
ATOM 661 C C . GLY A 1 80 ? -25.357 -0.173 20.071 1.00 87.12 80 GLY A C 1
ATOM 662 O O . GLY A 1 80 ? -26.263 0.505 20.547 1.00 87.12 80 GLY A O 1
ATOM 663 N N . ARG A 1 81 ? -24.704 0.192 18.957 1.00 83.75 81 ARG A N 1
ATOM 664 C CA . ARG A 1 81 ? -24.927 1.444 18.212 1.00 83.75 81 ARG A CA 1
ATOM 665 C C . ARG A 1 81 ? -24.814 2.696 19.092 1.00 83.75 81 ARG A C 1
ATOM 667 O O . ARG A 1 81 ? -25.457 3.715 18.837 1.00 83.75 81 ARG A O 1
ATOM 674 N N . GLU A 1 82 ? -23.949 2.664 20.102 1.00 84.69 82 GLU A N 1
ATOM 675 C CA . GLU A 1 82 ? -23.751 3.776 21.032 1.00 84.69 82 GLU A CA 1
ATOM 676 C C . GLU A 1 82 ? -22.746 4.794 20.476 1.00 84.69 82 GLU A C 1
ATOM 678 O O . GLU A 1 82 ? -21.624 4.921 20.964 1.00 84.69 82 GLU A O 1
ATOM 683 N N . ARG A 1 83 ? -23.143 5.540 19.441 1.00 82.31 83 ARG A N 1
ATOM 684 C CA . ARG A 1 83 ? -22.256 6.418 18.653 1.00 82.31 83 ARG A CA 1
ATOM 685 C C . ARG A 1 83 ? -21.361 7.348 19.487 1.00 82.31 83 ARG A C 1
ATOM 687 O O . ARG A 1 83 ? -20.150 7.355 19.294 1.00 82.31 83 ARG A O 1
ATOM 694 N N . THR A 1 84 ? -21.929 8.106 20.426 1.00 83.25 84 THR A N 1
ATOM 695 C CA . THR A 1 84 ? -21.177 9.050 21.278 1.00 83.25 84 THR A CA 1
ATOM 696 C C . THR A 1 84 ? -20.182 8.338 22.197 1.00 83.25 84 THR A C 1
ATOM 698 O O . THR A 1 84 ? -19.050 8.789 22.382 1.00 83.25 84 THR A O 1
ATOM 701 N N . ARG A 1 85 ? -20.578 7.197 22.774 1.00 84.56 85 ARG A N 1
ATOM 702 C CA . ARG A 1 85 ? -19.687 6.415 23.641 1.00 84.56 85 ARG A CA 1
ATOM 703 C C . ARG A 1 85 ? -18.584 5.743 22.826 1.00 84.56 85 ARG A C 1
ATOM 705 O O . ARG A 1 85 ? -17.429 5.778 23.241 1.00 84.56 85 ARG A O 1
ATOM 712 N N . LEU A 1 86 ? -18.922 5.231 21.643 1.00 85.62 86 LEU A N 1
ATOM 713 C CA . LEU A 1 86 ? -17.975 4.679 20.681 1.00 85.62 86 LEU A CA 1
ATOM 714 C C . LEU A 1 86 ? -16.929 5.723 20.283 1.00 85.62 86 LEU A C 1
ATOM 716 O O . LEU A 1 86 ? -15.740 5.440 20.383 1.00 85.62 86 LEU A O 1
ATOM 720 N N . PHE A 1 87 ? -17.358 6.937 19.918 1.00 85.25 87 PHE A N 1
ATOM 721 C CA . PHE A 1 87 ? -16.465 8.042 19.562 1.00 85.25 87 PHE A CA 1
ATOM 722 C C . PHE A 1 87 ? -15.468 8.357 20.684 1.00 85.25 87 PHE A C 1
ATOM 724 O O . PHE A 1 87 ? -14.260 8.403 20.452 1.00 85.25 87 PHE A O 1
ATOM 731 N N . LYS A 1 88 ? -15.949 8.498 21.924 1.00 86.56 88 LYS A N 1
ATOM 732 C CA . LYS A 1 88 ? -15.088 8.764 23.087 1.00 86.56 88 LYS A CA 1
ATOM 733 C C . LYS A 1 88 ? -14.091 7.635 23.351 1.00 86.56 88 LYS A C 1
ATOM 735 O O . LYS A 1 88 ? -12.942 7.917 23.684 1.00 86.56 88 LYS A O 1
ATOM 740 N N . ALA A 1 89 ? -14.512 6.382 23.187 1.00 87.00 89 ALA A N 1
ATOM 741 C CA . ALA A 1 89 ? -13.666 5.214 23.420 1.00 87.00 89 ALA A CA 1
ATOM 742 C C . ALA A 1 89 ? -12.571 5.052 22.352 1.00 87.00 89 ALA A C 1
ATOM 744 O O . ALA A 1 89 ? -11.438 4.689 22.672 1.00 87.00 89 ALA A O 1
ATOM 745 N N . ILE A 1 90 ? -12.882 5.352 21.088 1.00 87.19 90 ILE A N 1
ATOM 746 C CA . ILE A 1 90 ? -11.955 5.150 19.970 1.00 87.19 90 ILE A CA 1
ATOM 747 C C . ILE A 1 90 ? -11.044 6.361 19.703 1.00 87.19 90 ILE A C 1
ATOM 749 O O . ILE A 1 90 ? -9.934 6.190 19.204 1.00 87.19 90 ILE A O 1
ATOM 753 N N . LEU A 1 91 ? -11.446 7.581 20.074 1.00 86.69 91 LEU A N 1
ATOM 754 C CA . LEU A 1 91 ? -10.639 8.794 19.897 1.00 86.69 91 LEU A CA 1
ATOM 755 C C . LEU A 1 91 ? -9.191 8.688 20.431 1.00 86.69 91 LEU A C 1
ATOM 757 O O . LEU A 1 91 ? -8.277 9.106 19.714 1.00 86.69 91 LEU A O 1
ATOM 761 N N . PRO A 1 92 ? -8.916 8.153 21.641 1.00 86.75 92 PRO A N 1
ATOM 762 C CA . PRO A 1 92 ? -7.537 7.980 22.103 1.00 86.75 92 PRO A CA 1
ATOM 763 C C . PRO A 1 92 ? -6.747 6.983 21.244 1.00 86.75 92 PRO A C 1
ATOM 765 O O . PRO A 1 92 ? -5.565 7.208 20.995 1.00 86.75 92 PRO A O 1
ATOM 768 N N . VAL A 1 93 ? -7.399 5.929 20.743 1.00 84.94 93 VAL A N 1
ATOM 769 C CA . VAL A 1 93 ? -6.783 4.945 19.838 1.00 84.94 93 VAL A CA 1
ATOM 770 C C . VAL A 1 93 ? -6.431 5.602 18.506 1.00 84.94 93 VAL A C 1
ATOM 772 O O . VAL A 1 93 ? -5.309 5.462 18.034 1.00 84.94 93 VAL A O 1
ATOM 775 N N . PHE A 1 94 ? -7.350 6.382 17.932 1.00 84.62 94 PHE A N 1
ATOM 776 C CA . PHE A 1 94 ? -7.105 7.143 16.707 1.00 84.62 94 PHE A CA 1
ATOM 777 C C . PHE A 1 94 ? -5.907 8.092 16.856 1.00 84.62 94 PHE A C 1
ATOM 779 O O . PHE A 1 94 ? -5.017 8.123 16.008 1.00 84.62 94 PHE A O 1
ATOM 786 N N . LYS A 1 95 ? -5.842 8.832 17.971 1.00 85.25 95 LYS A N 1
ATOM 787 C CA . LYS A 1 95 ? -4.714 9.729 18.272 1.00 85.25 95 LYS A CA 1
ATOM 788 C C . LYS A 1 95 ? -3.391 8.978 18.390 1.00 85.25 95 LYS A C 1
ATOM 790 O O . LYS A 1 95 ? -2.368 9.513 17.977 1.00 85.25 95 LYS A O 1
ATOM 795 N N . GLN A 1 96 ? -3.400 7.774 18.955 1.00 84.75 96 GLN A N 1
ATOM 796 C CA . GLN A 1 96 ? -2.210 6.935 19.030 1.00 84.75 96 GLN A CA 1
ATOM 797 C C . GLN A 1 96 ? -1.786 6.445 17.639 1.00 84.75 96 GLN A C 1
ATOM 799 O O . GLN A 1 96 ? -0.640 6.656 17.262 1.00 84.75 96 GLN A O 1
ATOM 804 N N . LEU A 1 97 ? -2.706 5.878 16.853 1.00 81.31 97 LEU A N 1
ATOM 805 C CA . LEU A 1 97 ? -2.414 5.382 15.503 1.00 81.31 97 LEU A CA 1
ATOM 806 C C . LEU A 1 97 ? -1.838 6.477 14.601 1.00 81.31 97 LEU A C 1
ATOM 808 O O . LEU A 1 97 ? -0.863 6.237 13.901 1.00 81.31 97 LEU A O 1
ATOM 812 N N . ARG A 1 98 ? -2.368 7.699 14.696 1.00 82.50 98 ARG A N 1
ATOM 813 C CA . ARG A 1 98 ? -1.868 8.855 13.944 1.00 82.50 98 ARG A CA 1
ATOM 814 C C . ARG A 1 98 ? -0.522 9.397 14.434 1.00 82.50 98 ARG A C 1
ATOM 816 O O . ARG A 1 98 ? 0.196 10.035 13.677 1.00 82.50 98 ARG A O 1
ATOM 823 N N . ARG A 1 99 ? -0.176 9.185 15.708 1.00 84.31 99 ARG A N 1
ATOM 824 C CA . ARG A 1 99 ? 1.180 9.474 16.210 1.00 84.31 99 ARG A CA 1
ATOM 825 C C . ARG A 1 99 ? 2.189 8.436 15.731 1.00 84.31 99 ARG A C 1
ATOM 827 O O . ARG A 1 99 ? 3.353 8.773 15.564 1.00 84.31 99 ARG A O 1
ATOM 834 N N . GLU A 1 100 ? 1.754 7.190 15.569 1.00 81.56 100 GLU A N 1
ATOM 835 C CA . GLU A 1 100 ? 2.591 6.099 15.070 1.00 81.56 100 GLU A CA 1
ATOM 836 C C . GLU A 1 100 ? 2.789 6.156 13.550 1.00 81.56 100 GLU A C 1
ATOM 838 O O . GLU A 1 100 ? 3.836 5.733 13.067 1.00 81.56 100 GLU A O 1
ATOM 843 N N . ASP A 1 101 ? 1.800 6.654 12.807 1.00 79.38 101 ASP A N 1
ATOM 844 C CA . ASP A 1 101 ? 1.870 6.863 11.363 1.00 79.38 101 ASP A CA 1
ATOM 845 C C . ASP A 1 101 ? 1.166 8.173 10.978 1.00 79.38 101 ASP A C 1
ATOM 847 O O . ASP A 1 101 ? -0.054 8.307 11.100 1.00 79.38 101 ASP A O 1
ATOM 851 N N . GLU A 1 102 ? 1.942 9.145 10.494 1.00 79.00 102 GLU A N 1
ATOM 852 C CA . GLU A 1 102 ? 1.43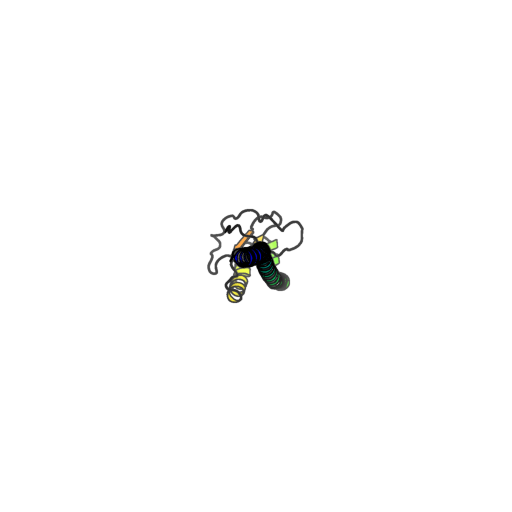4 10.447 10.050 1.00 79.00 102 GLU A CA 1
ATOM 853 C C . GLU A 1 102 ? 0.495 10.326 8.837 1.00 79.00 102 GLU A C 1
ATOM 855 O O . GLU A 1 102 ? -0.409 11.150 8.671 1.00 79.00 102 GLU A O 1
ATOM 860 N N . TYR A 1 103 ? 0.649 9.269 8.032 1.00 77.38 103 TYR A N 1
ATOM 861 C CA . TYR A 1 103 ? -0.200 8.982 6.875 1.00 77.38 103 TYR A CA 1
ATOM 862 C C . TYR A 1 103 ? -1.529 8.316 7.260 1.00 77.38 103 TYR A C 1
ATOM 864 O O . TYR A 1 103 ? -2.394 8.128 6.401 1.00 77.38 103 TYR A O 1
ATOM 872 N N . PHE A 1 104 ? -1.739 7.991 8.541 1.00 77.38 104 PHE A N 1
ATOM 873 C CA . PHE A 1 104 ? -3.020 7.488 9.024 1.00 77.38 104 PHE A CA 1
ATOM 874 C C . PHE A 1 104 ? -4.065 8.613 9.051 1.00 77.38 104 PHE A C 1
ATOM 876 O O . PHE A 1 104 ? -4.111 9.448 9.962 1.00 77.38 104 PHE A O 1
ATOM 883 N N . SER A 1 105 ? -4.909 8.641 8.020 1.00 77.50 105 SER A N 1
ATOM 884 C CA . SER A 1 105 ? -5.826 9.749 7.756 1.00 77.50 105 SER A CA 1
ATOM 885 C C . SER A 1 105 ? -7.148 9.624 8.512 1.00 77.50 105 SER A C 1
ATOM 887 O O . SER A 1 105 ? -7.551 10.576 9.182 1.00 77.50 105 SER A O 1
ATOM 889 N N . HIS A 1 106 ? -7.811 8.468 8.436 1.00 80.00 106 HIS A N 1
ATOM 890 C CA . HIS A 1 106 ? -9.141 8.281 9.006 1.00 80.00 106 HIS A CA 1
ATOM 891 C C . HIS A 1 106 ? -9.413 6.849 9.491 1.00 80.00 106 HIS A C 1
ATOM 893 O O . HIS A 1 106 ? -8.730 5.897 9.123 1.00 80.00 106 HIS A O 1
ATOM 899 N N . LEU A 1 107 ? -10.431 6.707 10.342 1.00 81.75 107 LEU A N 1
ATOM 900 C CA . LEU A 1 107 ? -10.952 5.425 10.816 1.00 81.75 107 LEU A CA 1
ATOM 901 C C . LEU A 1 107 ? -12.472 5.386 10.628 1.00 81.75 107 LEU A C 1
ATOM 903 O O . LEU A 1 107 ? -13.172 6.255 11.154 1.00 81.75 107 LEU A O 1
ATOM 907 N N . ASN A 1 108 ? -12.962 4.353 9.936 1.00 83.81 108 ASN A N 1
ATOM 908 C CA . ASN A 1 108 ? -14.374 4.175 9.595 1.00 83.81 108 ASN A CA 1
ATOM 909 C C . ASN A 1 108 ? -14.979 2.969 10.330 1.00 83.81 108 ASN A C 1
ATOM 911 O O . ASN A 1 108 ? -14.382 1.896 10.400 1.00 83.81 108 ASN A O 1
ATOM 915 N N . PHE A 1 109 ? -16.199 3.137 10.835 1.00 82.19 109 PHE A N 1
ATOM 916 C CA . PHE A 1 109 ? -17.061 2.067 11.327 1.00 82.19 109 PHE A CA 1
ATOM 917 C C . PHE A 1 109 ? -18.229 1.909 10.362 1.00 82.19 109 PHE A C 1
ATOM 919 O O . PHE A 1 109 ? -19.024 2.835 10.197 1.00 82.19 109 PHE A O 1
ATOM 926 N N . ILE A 1 110 ? -18.328 0.739 9.737 1.00 81.38 110 ILE A N 1
ATOM 927 C CA . ILE A 1 110 ? -19.284 0.460 8.663 1.00 81.38 110 ILE A CA 1
ATOM 928 C C . ILE A 1 110 ? -20.281 -0.587 9.154 1.00 81.38 110 ILE A C 1
ATOM 930 O O . ILE A 1 110 ? -19.891 -1.622 9.700 1.00 81.38 110 ILE A O 1
ATOM 934 N N . LEU A 1 111 ? -21.571 -0.307 8.992 1.00 81.56 111 LEU A N 1
ATOM 935 C CA . LEU A 1 111 ? -22.650 -1.228 9.339 1.00 81.56 111 LEU A CA 1
ATOM 936 C C . LEU A 1 111 ? -22.796 -2.347 8.291 1.00 81.56 111 LEU A C 1
ATOM 938 O O . LEU A 1 111 ? -22.331 -2.207 7.162 1.00 81.56 111 LEU A O 1
ATOM 942 N N . PRO A 1 112 ? -23.491 -3.455 8.620 1.00 76.75 112 PRO A N 1
ATOM 943 C CA . PRO A 1 112 ? -23.716 -4.557 7.677 1.00 76.75 112 PRO A CA 1
ATOM 944 C C . PRO A 1 112 ? -24.493 -4.171 6.408 1.00 76.75 112 PRO A C 1
ATOM 946 O O . PRO A 1 112 ? -24.454 -4.899 5.424 1.00 76.75 112 PRO A O 1
ATOM 949 N N . ASP A 1 113 ? -25.215 -3.049 6.430 1.00 75.56 113 ASP A N 1
ATOM 950 C CA . ASP A 1 113 ? -25.911 -2.471 5.272 1.00 75.56 113 ASP A CA 1
ATOM 951 C C . ASP A 1 113 ? -25.005 -1.566 4.415 1.00 75.56 113 ASP A C 1
ATOM 953 O O . ASP A 1 113 ? -25.482 -0.871 3.511 1.00 75.56 113 ASP A O 1
ATOM 957 N N . ASN A 1 114 ? -23.697 -1.587 4.693 1.00 68.94 114 ASN A N 1
ATOM 958 C CA . ASN A 1 114 ? -22.670 -0.769 4.063 1.00 68.94 114 ASN A CA 1
ATOM 959 C C . ASN A 1 114 ? -22.814 0.740 4.314 1.00 68.94 114 ASN A C 1
ATOM 961 O O . ASN A 1 114 ? -22.213 1.551 3.606 1.00 68.94 114 ASN A O 1
ATOM 965 N N . SER A 1 115 ? -23.609 1.136 5.312 1.00 74.19 115 SER A N 1
ATOM 966 C CA . SER A 1 115 ? -23.706 2.531 5.733 1.00 74.19 115 SER A CA 1
ATOM 967 C C . SER A 1 115 ? -22.576 2.905 6.696 1.00 74.19 115 SER A C 1
ATOM 969 O O . SER A 1 115 ? -22.164 2.122 7.559 1.00 74.19 115 SER A O 1
ATOM 971 N N . LEU A 1 116 ? -22.061 4.125 6.548 1.00 75.88 116 LEU A N 1
ATOM 972 C CA . LEU A 1 116 ? -21.053 4.677 7.444 1.00 75.88 116 LEU A CA 1
ATOM 973 C C . LEU A 1 116 ? -21.706 5.083 8.773 1.00 75.88 116 LEU A C 1
ATOM 975 O O . LEU A 1 116 ? -22.534 5.992 8.824 1.00 75.88 116 LEU A O 1
ATOM 979 N N . PHE A 1 117 ? -21.314 4.426 9.861 1.00 81.69 117 PHE A N 1
ATOM 980 C CA . PHE A 1 117 ? -21.843 4.694 11.199 1.00 81.69 117 PHE A CA 1
ATOM 981 C C . PHE A 1 117 ? -21.068 5.788 11.934 1.00 81.69 117 PHE A C 1
ATOM 983 O O . PHE A 1 117 ? -21.658 6.654 12.586 1.00 81.69 117 PHE A O 1
ATOM 990 N N . LEU A 1 118 ? -19.739 5.736 11.845 1.00 81.31 118 LEU A N 1
ATOM 991 C CA . LEU A 1 118 ? -18.837 6.692 12.473 1.00 81.31 118 LEU A CA 1
ATOM 992 C C . LEU A 1 118 ? -17.554 6.797 11.648 1.00 81.31 118 LEU A C 1
ATOM 994 O O . LEU A 1 118 ? -16.948 5.778 11.332 1.00 81.31 118 LEU A O 1
ATOM 998 N N . GLN A 1 119 ? -17.128 8.022 11.359 1.00 82.00 119 GLN A N 1
ATOM 999 C CA . GLN A 1 119 ? -15.829 8.323 10.766 1.00 82.00 119 GLN A CA 1
ATOM 1000 C C . GLN A 1 119 ? -15.098 9.321 11.647 1.00 82.00 119 GLN A C 1
ATOM 1002 O O . GLN A 1 119 ? -15.708 10.249 12.184 1.00 82.00 119 GLN A O 1
ATOM 1007 N N . ILE A 1 120 ? -13.794 9.115 11.782 1.00 81.19 120 ILE A N 1
ATOM 1008 C CA . ILE A 1 120 ? -12.899 9.998 12.523 1.00 81.19 120 ILE A CA 1
ATOM 1009 C C . ILE A 1 120 ? -11.752 10.360 11.596 1.00 81.19 120 ILE A C 1
ATOM 1011 O O . ILE A 1 120 ? -11.000 9.471 11.210 1.00 81.19 120 ILE A O 1
ATOM 1015 N N . ASP A 1 121 ? -11.627 11.639 11.241 1.00 78.38 121 ASP A N 1
ATOM 1016 C CA . ASP A 1 121 ? -10.639 12.135 10.267 1.00 78.38 121 ASP A CA 1
ATOM 1017 C C . ASP A 1 121 ? -9.614 13.115 10.882 1.00 78.38 121 ASP A C 1
ATOM 1019 O O . ASP A 1 121 ? -8.502 13.302 10.371 1.00 78.38 121 ASP A O 1
ATOM 1023 N N . LYS A 1 122 ? -9.948 13.762 12.009 1.00 70.00 122 LYS A N 1
ATOM 1024 C CA . LYS A 1 122 ? -9.132 14.832 12.607 1.00 70.00 122 LYS A CA 1
ATOM 1025 C C . LYS A 1 122 ? -8.979 14.694 14.123 1.00 70.00 122 LYS A C 1
ATOM 1027 O O . LYS A 1 122 ? -9.942 14.362 14.812 1.00 70.00 122 LYS A O 1
ATOM 1032 N N . PRO A 1 123 ? -7.810 15.053 14.702 1.00 56.19 123 PRO A N 1
ATOM 1033 C CA . PRO A 1 123 ? -7.518 14.849 16.129 1.00 56.19 123 PRO A CA 1
ATOM 1034 C C . PRO A 1 123 ? -8.305 15.758 17.095 1.00 56.19 123 PRO A C 1
ATOM 1036 O O . PRO A 1 123 ? -8.074 15.707 18.305 1.00 56.19 123 PRO A O 1
ATOM 1039 N N . GLY A 1 124 ? -9.223 16.579 16.583 1.00 57.91 124 GLY A N 1
ATOM 1040 C CA . GLY A 1 124 ? -10.084 17.493 17.340 1.00 57.91 124 GLY A CA 1
ATOM 1041 C C . GLY A 1 124 ? -11.476 17.639 16.725 1.00 57.91 124 GLY A C 1
ATOM 1042 O O . GLY A 1 124 ? -12.102 18.683 16.873 1.00 57.91 124 GLY A O 1
ATOM 1043 N N . GLN A 1 125 ? -11.932 16.636 15.970 1.00 62.25 125 GLN A N 1
ATOM 1044 C CA . GLN A 1 125 ? -13.283 16.623 15.420 1.00 62.25 125 GLN A CA 1
ATOM 1045 C C . GLN A 1 12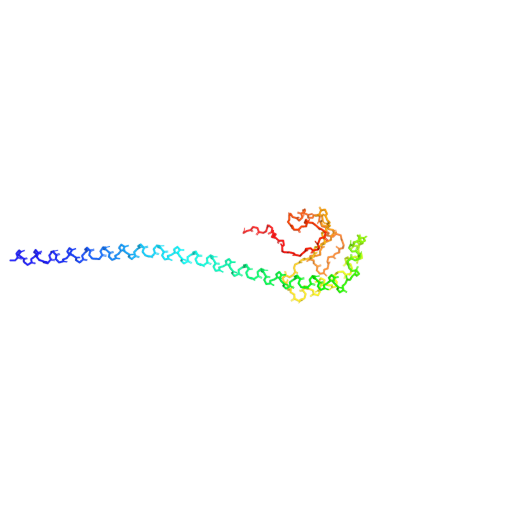5 ? -14.296 16.541 16.572 1.00 62.25 125 GLN A C 1
ATOM 1047 O O . GLN A 1 125 ? -14.181 15.676 17.436 1.00 62.25 125 GLN A O 1
ATOM 1052 N N . ASN A 1 126 ? -15.268 17.453 16.594 1.00 55.56 126 ASN A N 1
ATOM 1053 C CA . ASN A 1 126 ? -16.449 17.325 17.446 1.00 55.56 126 ASN A CA 1
ATOM 1054 C C . ASN A 1 126 ? -17.470 16.407 16.754 1.00 55.56 126 ASN A C 1
ATOM 1056 O O . ASN A 1 126 ? -17.485 16.328 15.524 1.00 55.56 126 ASN A O 1
ATOM 1060 N N . GLU A 1 127 ? -18.331 15.754 17.543 1.00 55.75 127 GLU A N 1
ATOM 1061 C CA . GLU A 1 127 ? -19.311 14.731 17.114 1.00 55.75 127 GLU A CA 1
ATOM 1062 C C . GLU A 1 127 ? -20.192 15.144 15.907 1.00 55.75 127 GLU A C 1
ATOM 1064 O O . GLU A 1 127 ? -20.737 14.289 15.210 1.00 55.75 127 GLU A O 1
ATOM 1069 N N . GLU A 1 128 ? -20.307 16.448 15.640 1.00 50.81 128 GLU A N 1
ATOM 1070 C CA . GLU A 1 128 ? -21.239 17.064 14.690 1.00 50.81 128 GLU A CA 1
ATOM 1071 C C . GLU A 1 128 ? -20.769 17.085 13.224 1.00 50.81 128 GLU A C 1
ATOM 1073 O O . GLU A 1 128 ? -21.594 17.193 12.320 1.00 50.81 128 GLU A O 1
ATOM 1078 N N . ARG A 1 129 ? -19.465 16.951 12.938 1.00 45.97 129 ARG A N 1
ATOM 1079 C CA . ARG A 1 129 ? -18.937 16.957 11.555 1.00 45.97 129 ARG A CA 1
ATOM 1080 C C . ARG A 1 129 ? -18.742 15.547 11.002 1.00 45.97 129 ARG A C 1
ATOM 1082 O O . ARG A 1 129 ? -17.669 15.218 10.517 1.00 45.97 129 ARG A O 1
ATOM 1089 N N . CYS A 1 130 ? -19.772 14.715 11.045 1.00 45.00 130 CYS A N 1
ATOM 1090 C CA . CYS A 1 130 ? -19.793 13.462 10.289 1.00 45.00 130 CYS A CA 1
ATOM 1091 C C . CYS A 1 130 ? -20.800 13.628 9.152 1.00 45.00 130 CYS A C 1
ATOM 1093 O O . CYS A 1 130 ? -21.978 13.308 9.307 1.00 45.00 130 CYS A O 1
ATOM 1095 N N . ALA A 1 131 ? -20.359 14.221 8.043 1.00 38.25 131 ALA A N 1
ATOM 1096 C CA . ALA A 1 131 ? -21.183 14.312 6.847 1.00 38.25 131 ALA A CA 1
ATOM 1097 C C . ALA A 1 131 ? -21.341 12.917 6.225 1.00 38.25 131 ALA A C 1
ATOM 1099 O O . ALA A 1 131 ? -20.424 12.102 6.274 1.00 38.25 131 ALA A O 1
ATOM 1100 N N . CYS A 1 132 ? -22.528 12.649 5.683 1.00 37.41 132 CYS A N 1
ATOM 1101 C CA . CYS A 1 132 ? -22.862 11.407 4.997 1.00 37.41 132 CYS A CA 1
ATOM 1102 C C . CYS A 1 132 ? -21.880 11.150 3.848 1.00 37.41 132 CYS A C 1
ATOM 1104 O O . CYS A 1 132 ? -21.864 11.914 2.884 1.00 37.41 132 CYS A O 1
ATOM 1106 N N . PHE A 1 133 ? -21.113 10.065 3.930 1.00 47.00 133 PHE A N 1
ATOM 1107 C CA . PHE A 1 133 ? -20.372 9.535 2.790 1.00 47.00 133 PHE A CA 1
ATOM 1108 C C . PHE A 1 133 ? -21.110 8.342 2.180 1.00 47.00 133 PHE A C 1
ATOM 1110 O O . PHE A 1 133 ? -21.889 7.655 2.847 1.00 47.00 133 PHE A O 1
ATOM 1117 N N . SER A 1 134 ? -20.902 8.173 0.873 1.00 41.72 134 SER A N 1
ATOM 1118 C CA . SER A 1 134 ? -21.504 7.132 0.039 1.00 41.72 134 SER A CA 1
ATOM 1119 C C . SER A 1 134 ? -21.195 5.733 0.577 1.00 41.72 134 SER A C 1
ATOM 1121 O O . SER A 1 134 ? -20.172 5.520 1.219 1.00 41.72 134 SER A O 1
ATOM 1123 N N . LYS A 1 135 ? -22.091 4.779 0.291 1.00 47.16 135 LYS A N 1
ATOM 1124 C CA . LYS A 1 135 ? -21.900 3.350 0.571 1.00 47.16 135 LYS A CA 1
ATOM 1125 C C . LYS A 1 135 ? -20.500 2.914 0.134 1.00 47.16 135 LYS A C 1
ATOM 1127 O O . LYS A 1 135 ? -20.149 3.131 -1.023 1.00 47.16 135 LYS A O 1
ATOM 1132 N N . VAL A 1 136 ? -19.763 2.267 1.033 1.00 53.78 136 VAL A N 1
ATOM 1133 C CA . VAL A 1 136 ? -18.453 1.667 0.738 1.00 53.78 136 VAL A CA 1
ATOM 1134 C C . VAL A 1 136 ? -18.676 0.568 -0.295 1.00 53.78 136 VAL A C 1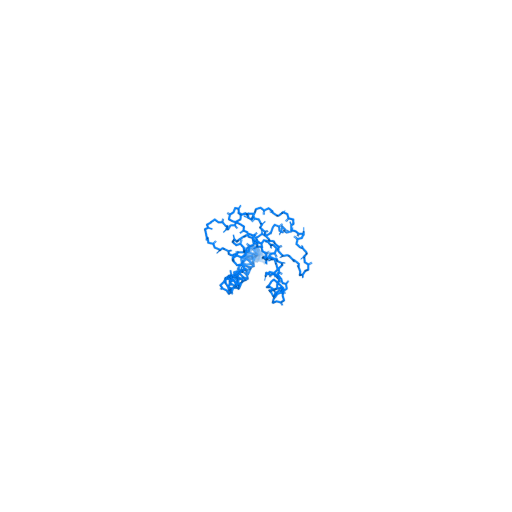
ATOM 1136 O O . VAL A 1 136 ? -19.317 -0.430 0.008 1.00 53.78 136 VAL A O 1
ATOM 1139 N N . THR A 1 137 ? -18.271 0.757 -1.548 1.00 46.34 137 THR A N 1
ATOM 1140 C CA . THR A 1 137 ? -18.748 -0.099 -2.649 1.00 46.34 137 THR A CA 1
ATOM 1141 C C . THR A 1 137 ? -18.157 -1.506 -2.666 1.00 46.34 137 THR A C 1
ATOM 1143 O O . THR A 1 137 ? -18.769 -2.373 -3.281 1.00 46.34 137 THR A O 1
ATOM 1146 N N . ASP A 1 138 ? -17.078 -1.783 -1.928 1.00 49.22 138 ASP A N 1
ATOM 1147 C CA . ASP A 1 138 ? -16.427 -3.095 -1.942 1.00 49.22 138 ASP A CA 1
ATOM 1148 C C . ASP A 1 138 ? -16.021 -3.596 -0.544 1.00 49.22 138 ASP A C 1
ATOM 1150 O O . ASP A 1 138 ? -15.420 -2.882 0.253 1.00 49.22 138 ASP A O 1
ATOM 1154 N N . GLY A 1 139 ? -16.326 -4.870 -0.255 1.00 48.50 139 GLY A N 1
ATOM 1155 C CA . GLY A 1 139 ? -15.668 -5.639 0.815 1.00 48.50 139 GLY A CA 1
ATOM 1156 C C . GLY A 1 139 ? -16.517 -6.107 2.005 1.00 48.50 139 GLY A C 1
ATOM 1157 O O . GLY A 1 139 ? -16.058 -6.977 2.745 1.00 48.50 139 GLY A O 1
ATOM 1158 N N . VAL A 1 140 ? -17.754 -5.629 2.191 1.00 51.16 140 VAL A N 1
ATOM 1159 C CA . VAL A 1 140 ? -18.613 -6.038 3.328 1.00 51.16 140 VAL A CA 1
ATOM 1160 C C . VAL A 1 140 ? -19.756 -6.944 2.860 1.00 51.16 140 VAL A C 1
ATOM 1162 O O . VAL A 1 140 ? -20.932 -6.620 2.973 1.00 51.16 140 VAL A O 1
ATOM 1165 N N . SER A 1 141 ? -19.423 -8.111 2.306 1.00 41.22 141 SER A N 1
ATOM 1166 C CA . SER A 1 141 ? -20.416 -9.166 2.059 1.00 41.22 141 SER A CA 1
ATOM 1167 C C . SER A 1 141 ? -20.161 -10.342 3.000 1.00 41.22 141 SER A C 1
ATOM 1169 O O . SER A 1 141 ? -19.365 -11.235 2.715 1.00 41.22 141 SER A O 1
ATOM 1171 N N . GLY A 1 142 ? -20.799 -10.310 4.174 1.00 50.56 142 GLY A N 1
ATOM 1172 C CA . GLY A 1 142 ? -20.828 -11.427 5.124 1.00 50.56 142 GLY A CA 1
ATOM 1173 C C . GLY A 1 142 ? -20.640 -11.035 6.599 1.00 50.56 142 GLY A C 1
ATOM 1174 O O . GLY A 1 142 ? -20.261 -9.910 6.907 1.00 50.56 142 GLY A O 1
ATOM 1175 N N . PRO A 1 143 ? -20.855 -11.973 7.544 1.00 45.41 143 PRO A N 1
ATOM 1176 C CA . PRO A 1 143 ? -20.772 -11.737 8.994 1.00 45.41 143 PRO A CA 1
ATOM 1177 C C . PRO A 1 143 ? -19.328 -11.616 9.523 1.00 45.41 143 PRO A C 1
ATOM 1179 O O . PRO A 1 143 ? -19.081 -11.778 10.718 1.00 45.41 143 PRO A O 1
ATOM 1182 N N . ARG A 1 144 ? -18.343 -11.402 8.643 1.00 45.12 144 ARG A N 1
ATOM 1183 C CA . ARG A 1 144 ? -16.919 -11.404 8.991 1.00 45.12 144 ARG A CA 1
ATOM 1184 C C . ARG A 1 144 ? -16.412 -9.970 9.014 1.00 45.12 144 ARG A C 1
ATOM 1186 O O . ARG A 1 144 ? -16.585 -9.241 8.047 1.00 45.12 144 ARG A O 1
ATOM 1193 N N . MET A 1 145 ? -15.752 -9.592 10.106 1.00 48.75 145 MET A N 1
ATOM 1194 C CA . MET A 1 145 ? -15.022 -8.327 10.173 1.00 48.75 145 MET A CA 1
ATOM 1195 C C . MET A 1 145 ? -13.919 -8.333 9.110 1.00 48.75 145 MET A C 1
ATOM 1197 O O . MET A 1 145 ? -13.034 -9.193 9.133 1.00 48.75 145 MET A O 1
ATOM 1201 N N . ALA A 1 146 ? -14.000 -7.390 8.177 1.00 51.81 146 ALA A N 1
ATOM 1202 C CA . ALA A 1 146 ? -13.027 -7.186 7.117 1.00 51.81 146 ALA A CA 1
ATOM 1203 C C . ALA A 1 146 ? -12.235 -5.899 7.383 1.00 51.81 146 ALA A C 1
ATOM 1205 O O . ALA A 1 146 ? -12.766 -4.929 7.918 1.00 51.81 146 ALA A O 1
ATOM 1206 N N . SER A 1 147 ? -10.955 -5.912 7.023 1.00 48.12 147 SER A N 1
ATOM 1207 C CA . SER A 1 147 ? -10.097 -4.729 6.967 1.00 48.12 147 SER A CA 1
ATOM 1208 C C . SER A 1 147 ? -9.513 -4.654 5.563 1.00 48.12 147 SER A C 1
ATOM 1210 O O . SER A 1 147 ? -9.036 -5.675 5.061 1.00 48.12 147 SER A O 1
ATOM 1212 N N . GLY A 1 148 ? -9.525 -3.479 4.951 1.00 51.72 148 GLY A N 1
ATOM 1213 C CA . GLY A 1 148 ? -8.978 -3.254 3.618 1.00 51.72 148 GLY A CA 1
ATOM 1214 C C . GLY A 1 148 ? -8.623 -1.788 3.416 1.00 51.72 148 GLY A C 1
ATOM 1215 O O . GLY A 1 148 ? -8.922 -0.956 4.272 1.00 51.72 148 GLY A O 1
ATOM 1216 N N . PHE A 1 149 ? -7.967 -1.499 2.297 1.00 46.22 149 PHE A N 1
ATOM 1217 C CA . PHE A 1 149 ? -7.801 -0.137 1.805 1.00 46.22 149 PHE A CA 1
ATOM 1218 C C . PHE A 1 149 ? -9.002 0.224 0.943 1.00 46.22 149 PHE A C 1
ATOM 1220 O O . PHE A 1 149 ? -9.440 -0.584 0.126 1.00 46.22 149 PHE A O 1
ATOM 1227 N N . GLU A 1 150 ? -9.526 1.424 1.150 1.00 47.81 150 GLU A N 1
ATOM 1228 C CA . GLU A 1 150 ? -10.489 2.030 0.244 1.00 47.81 150 GLU A CA 1
ATOM 1229 C C . GLU A 1 150 ? -9.673 2.679 -0.882 1.00 47.81 150 GLU A C 1
ATOM 1231 O O . GLU A 1 150 ? -8.812 3.520 -0.610 1.00 47.81 150 GLU A O 1
ATOM 1236 N N . ASP A 1 151 ? -9.876 2.233 -2.127 1.00 42.78 151 ASP A N 1
ATOM 1237 C CA . ASP A 1 151 ? -9.385 2.953 -3.306 1.00 42.78 151 ASP A CA 1
ATOM 1238 C C . ASP A 1 151 ? -10.241 4.214 -3.421 1.00 42.78 151 ASP A C 1
ATOM 1240 O O . ASP A 1 151 ? -11.288 4.246 -4.066 1.00 42.78 151 ASP A O 1
ATOM 1244 N N . ASP A 1 152 ? -9.836 5.240 -2.683 1.00 40.06 152 ASP A N 1
ATOM 1245 C CA . ASP A 1 152 ? -10.488 6.533 -2.728 1.00 40.06 152 ASP A CA 1
ATOM 1246 C C . ASP A 1 152 ? -10.318 7.088 -4.150 1.00 40.06 152 ASP A C 1
ATOM 1248 O O . ASP A 1 152 ? -9.232 7.013 -4.734 1.00 40.06 152 ASP A O 1
ATOM 1252 N N . CYS A 1 153 ? -11.392 7.629 -4.726 1.00 35.03 153 CYS A N 1
ATOM 1253 C CA . CYS A 1 153 ? -11.411 8.228 -6.063 1.00 35.03 153 CYS A CA 1
ATOM 1254 C C . CYS A 1 153 ? -10.597 9.538 -6.115 1.00 35.03 153 CYS A C 1
ATOM 1256 O O . CYS A 1 153 ? -11.092 10.569 -6.566 1.00 35.03 153 CYS A O 1
ATOM 1258 N N . TYR A 1 154 ? -9.338 9.529 -5.692 1.00 36.66 154 TYR A N 1
ATOM 1259 C CA . TYR A 1 154 ? -8.357 10.507 -6.128 1.00 36.66 154 TYR A CA 1
ATOM 1260 C C . TYR A 1 154 ? -7.805 10.020 -7.461 1.00 36.66 154 TYR A C 1
ATOM 1262 O O . TYR A 1 154 ? -6.767 9.366 -7.556 1.00 36.66 154 TYR A O 1
ATOM 1270 N N . GLY A 1 155 ? -8.582 10.320 -8.504 1.00 32.59 155 GLY A N 1
ATOM 1271 C CA . GLY A 1 155 ? -8.064 10.361 -9.858 1.00 32.59 155 GLY A CA 1
ATOM 1272 C C . GLY A 1 155 ? -6.796 11.215 -9.903 1.00 32.59 155 GLY A C 1
ATOM 1273 O O . GLY A 1 155 ? -6.667 12.191 -9.163 1.00 32.59 155 GLY A O 1
ATOM 1274 N N . LEU A 1 156 ? -5.876 10.767 -10.755 1.00 30.22 156 LEU A N 1
ATOM 1275 C CA . LEU A 1 156 ? -4.723 11.507 -11.271 1.00 30.22 156 LEU A CA 1
ATOM 1276 C C . LEU A 1 156 ? -4.933 13.026 -11.346 1.00 30.22 156 LEU A C 1
ATOM 1278 O O . LEU A 1 156 ? -5.997 13.444 -11.860 1.00 30.22 156 LEU A O 1
#

Radius of gyration: 31.59 Å; chains: 1; bounding box: 68×29×91 Å

Secondary structure (DSSP, 8-state):
-HHHHHHHHHHHHHHHHHHHHHHHHHHHHHHHHHHHHHHHHHHHHHHHHHHHHHHHHHHHHHHHHHHHHH-HHHHHHHHTT-HHHHHHHHHHHHHHHHHH-TT---EEEE-TTS-EEEEE-STT--TT--PPPP---SS--SSS------------